Protein AF-A0A2V8T7U6-F1 (afdb_monomer_lite)

Radius of gyration: 13.38 Å; chains: 1; bounding box: 28×18×40 Å

Secondary structure (DSSP, 8-state):
-------GGGSEEEEEEESSSSSHHHHHHHHHHHHTTT-EEEEEEESS----

Foldseek 3Di:
DDDPDDDPVQAAEEEAEDAALPPDQVVVQVCCCVVVPPNHDYYYDHPHHDDD

Structure (mmCIF, N/CA/C/O backbone):
data_AF-A0A2V8T7U6-F1
#
_entry.id   AF-A0A2V8T7U6-F1
#
loop_
_atom_site.group_PDB
_atom_site.id
_atom_site.type_symbol
_atom_site.label_atom_id
_atom_site.label_alt_id
_atom_site.label_comp_id
_atom_site.label_asym_id
_atom_site.label_entity_id
_atom_site.label_seq_id
_atom_site.pdbx_PDB_ins_code
_atom_site.Cartn_x
_atom_site.Cartn_y
_atom_site.Cartn_z
_atom_site.occupancy
_atom_site.B_iso_or_equiv
_atom_site.auth_seq_id
_atom_site.auth_comp_id
_atom_site.auth_asym_id
_atom_site.auth_atom_id
_atom_site.pdbx_PDB_model_num
ATOM 1 N N . MET A 1 1 ? -4.578 8.596 29.559 1.00 43.84 1 MET A N 1
ATOM 2 C CA . MET A 1 1 ? -5.005 8.454 28.152 1.00 43.84 1 MET A CA 1
ATOM 3 C C . MET A 1 1 ? -4.614 7.057 27.701 1.00 43.84 1 MET A C 1
ATOM 5 O O . MET A 1 1 ? -3.463 6.839 27.357 1.00 43.84 1 MET A O 1
ATOM 9 N N . LYS A 1 2 ? -5.511 6.082 27.871 1.00 36.66 2 LYS A N 1
ATOM 10 C CA . LYS A 1 2 ? -5.299 4.697 27.438 1.00 36.66 2 LYS A CA 1
ATOM 11 C C . LYS A 1 2 ? -6.122 4.524 26.164 1.00 36.66 2 LYS A C 1
ATOM 13 O O . LYS A 1 2 ? -7.332 4.703 26.227 1.00 36.66 2 LYS A O 1
ATOM 18 N N . GLU A 1 3 ? -5.479 4.262 25.030 1.00 47.94 3 GLU A N 1
ATOM 19 C CA . GLU A 1 3 ? -6.198 3.776 23.851 1.00 47.94 3 GLU A CA 1
ATOM 20 C C . GLU A 1 3 ? -6.570 2.318 24.131 1.00 47.94 3 GLU A C 1
ATOM 22 O O . GLU A 1 3 ? -5.710 1.442 24.236 1.00 47.94 3 GLU A O 1
ATOM 27 N N . GLU A 1 4 ? -7.860 2.104 24.369 1.00 46.06 4 GLU A N 1
ATOM 28 C CA . GLU A 1 4 ? -8.473 0.795 24.537 1.00 46.06 4 GLU A CA 1
ATOM 29 C C . GLU A 1 4 ? -8.279 -0.059 23.280 1.00 46.06 4 GLU A C 1
ATOM 31 O O . GLU A 1 4 ? -8.324 0.427 22.146 1.00 46.06 4 GLU A O 1
ATOM 36 N N . GLY A 1 5 ? -8.047 -1.352 23.502 1.00 50.22 5 GLY A N 1
ATOM 37 C CA . GLY A 1 5 ? -7.796 -2.340 22.463 1.00 50.22 5 GLY A CA 1
ATOM 38 C C . GLY A 1 5 ? -8.880 -2.351 21.387 1.00 50.22 5 GLY A C 1
ATOM 39 O O . GLY A 1 5 ? -9.989 -2.826 21.607 1.00 50.22 5 GLY A O 1
ATOM 40 N N . LYS A 1 6 ? -8.530 -1.891 20.185 1.00 55.12 6 LYS A N 1
ATOM 41 C CA . LYS A 1 6 ? -9.294 -2.186 18.971 1.00 55.12 6 LYS A CA 1
ATOM 42 C C . LYS A 1 6 ? -8.898 -3.571 18.479 1.00 55.12 6 LYS A C 1
ATOM 44 O O . LYS A 1 6 ? -7.736 -3.792 18.134 1.00 55.12 6 LYS A O 1
ATOM 49 N N . ASN A 1 7 ? -9.861 -4.488 18.449 1.00 56.09 7 ASN A N 1
ATOM 50 C CA . ASN A 1 7 ? -9.701 -5.803 17.839 1.00 56.09 7 ASN A CA 1
ATOM 51 C C . ASN A 1 7 ? -9.134 -5.647 16.421 1.00 56.09 7 ASN A C 1
ATOM 53 O O . ASN A 1 7 ? -9.639 -4.868 15.613 1.00 56.09 7 ASN A O 1
ATOM 57 N N . VAL A 1 8 ? -8.092 -6.418 16.103 1.00 57.72 8 VAL A N 1
ATOM 58 C CA . VAL A 1 8 ? -7.461 -6.441 14.769 1.00 57.72 8 VAL A CA 1
ATOM 59 C C . VAL A 1 8 ? -8.485 -6.779 13.665 1.00 57.72 8 VAL A C 1
ATOM 61 O O . VAL A 1 8 ? -8.285 -6.409 12.514 1.00 57.72 8 VAL A O 1
ATOM 64 N N . GLY A 1 9 ? -9.630 -7.380 14.020 1.00 58.97 9 GLY A N 1
ATOM 65 C CA . GLY A 1 9 ? -10.735 -7.706 13.113 1.00 58.97 9 GLY A CA 1
ATOM 66 C C . GLY A 1 9 ? -11.560 -6.532 12.561 1.00 58.97 9 GLY A C 1
ATOM 67 O O . GLY A 1 9 ? -12.254 -6.734 11.570 1.00 58.97 9 GLY A O 1
ATOM 68 N N . ASP A 1 10 ? -11.481 -5.322 13.131 1.00 76.94 10 ASP A N 1
ATOM 69 C CA . ASP A 1 10 ? -12.315 -4.182 12.690 1.00 76.94 10 ASP A CA 1
ATOM 70 C C . ASP A 1 10 ? -11.638 -3.276 11.649 1.00 76.94 10 ASP A C 1
ATOM 72 O O . ASP A 1 10 ? -12.281 -2.419 11.030 1.00 76.94 10 ASP A O 1
ATOM 76 N N . LYS A 1 11 ? -10.324 -3.428 11.437 1.00 85.19 11 LYS A N 1
ATOM 77 C CA . LYS A 1 11 ? -9.592 -2.590 10.480 1.00 85.19 11 LYS A CA 1
ATOM 78 C C . LYS A 1 11 ? -9.835 -3.085 9.062 1.00 85.19 11 LYS A C 1
ATOM 80 O O . LYS A 1 11 ? -9.638 -4.255 8.740 1.00 85.19 11 LYS A O 1
ATOM 85 N N . LYS A 1 12 ? -10.222 -2.170 8.172 1.00 93.06 12 LYS A N 1
ATOM 86 C CA . LYS A 1 12 ? -10.382 -2.502 6.752 1.00 93.06 12 LYS A CA 1
ATOM 87 C C . LYS A 1 12 ? -9.015 -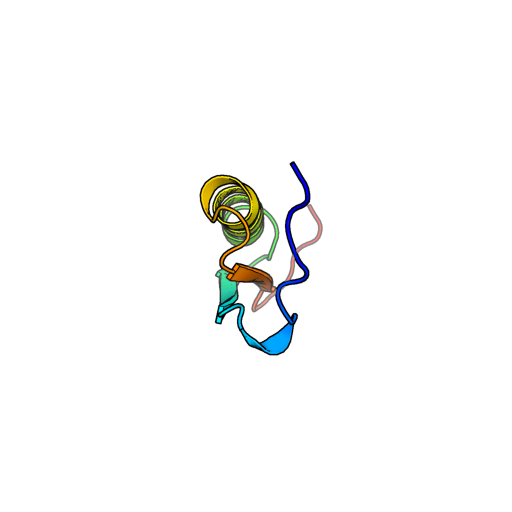2.831 6.157 1.00 93.06 12 LYS A C 1
ATOM 89 O O . LYS A 1 12 ? -8.085 -2.029 6.259 1.00 93.06 12 LYS A O 1
ATOM 94 N N . ARG A 1 13 ? -8.920 -3.996 5.518 1.00 96.00 13 ARG A N 1
ATOM 95 C CA . ARG A 1 13 ? -7.713 -4.440 4.816 1.00 96.00 13 ARG A CA 1
ATOM 96 C C . ARG A 1 13 ? -7.635 -3.806 3.433 1.00 96.00 13 ARG A C 1
ATOM 98 O O . ARG A 1 13 ? -8.618 -3.819 2.694 1.00 96.00 13 ARG A O 1
ATOM 105 N N . VAL A 1 14 ? -6.471 -3.262 3.091 1.00 97.38 14 VAL A N 1
ATOM 106 C CA . VAL A 1 14 ? -6.208 -2.583 1.816 1.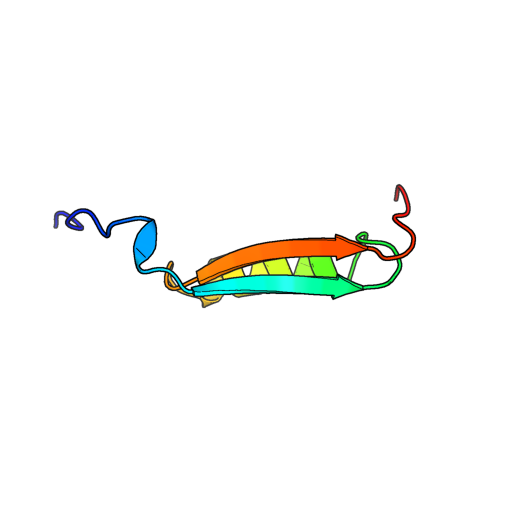00 97.38 14 VAL A CA 1
ATOM 107 C C . VAL A 1 14 ? -4.946 -3.163 1.189 1.00 97.38 14 VAL A C 1
ATOM 109 O O . VAL A 1 14 ? -3.900 -3.183 1.829 1.00 97.38 14 VAL A O 1
ATOM 112 N N . LEU A 1 15 ? -5.033 -3.596 -0.071 1.00 98.06 15 LEU A N 1
ATOM 113 C CA . LEU A 1 15 ? -3.887 -4.029 -0.871 1.00 98.06 15 LEU A CA 1
ATOM 114 C C . LEU A 1 15 ? -3.651 -3.041 -2.013 1.00 98.06 15 LEU A C 1
ATOM 116 O O . LEU A 1 15 ? -4.538 -2.819 -2.8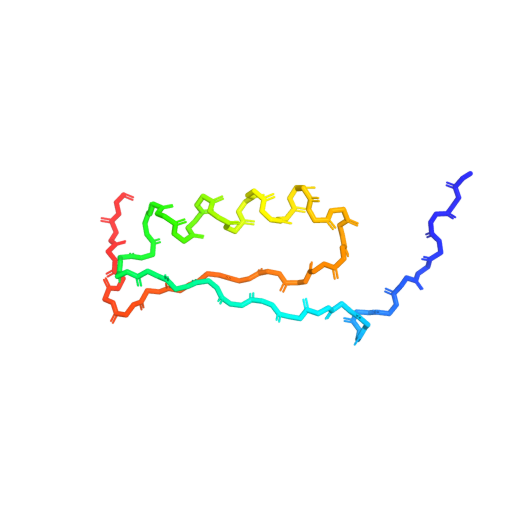37 1.00 98.06 15 LEU A O 1
ATOM 120 N N . ILE A 1 16 ? -2.447 -2.477 -2.079 1.00 98.31 16 ILE A N 1
ATOM 121 C CA . ILE A 1 16 ? -2.048 -1.523 -3.113 1.00 98.31 16 ILE A CA 1
ATOM 122 C C . ILE A 1 16 ? -1.114 -2.208 -4.108 1.00 98.31 16 ILE A C 1
ATOM 124 O O . ILE A 1 16 ? -0.062 -2.732 -3.743 1.00 98.31 16 ILE A O 1
ATOM 128 N N . LEU A 1 17 ? -1.485 -2.177 -5.387 1.00 97.81 17 LEU A N 1
ATOM 129 C CA . LEU A 1 17 ? -0.749 -2.856 -6.449 1.00 97.81 17 LEU A CA 1
ATOM 130 C C . LEU A 1 17 ? -0.000 -1.868 -7.340 1.00 97.81 17 LEU A C 1
ATOM 132 O O . LEU A 1 17 ? -0.543 -0.855 -7.779 1.00 97.81 17 LEU A O 1
ATOM 136 N N . CYS A 1 18 ? 1.241 -2.208 -7.674 1.00 96.81 18 CYS A N 1
ATOM 137 C CA . CYS A 1 18 ? 1.912 -1.651 -8.844 1.00 96.81 18 CYS A CA 1
ATOM 138 C C . CYS A 1 18 ? 2.635 -2.761 -9.622 1.00 96.81 18 CYS A C 1
ATOM 140 O O . CYS A 1 18 ? 2.443 -3.943 -9.357 1.00 96.81 18 CYS A O 1
ATOM 142 N N . THR A 1 19 ? 3.452 -2.413 -10.618 1.00 97.19 19 THR A N 1
ATOM 143 C CA . THR A 1 19 ? 4.209 -3.429 -11.364 1.00 97.19 19 THR A CA 1
ATOM 144 C C . THR A 1 19 ? 5.377 -3.979 -10.542 1.00 97.19 19 THR A C 1
ATOM 146 O O . THR A 1 19 ? 5.427 -5.182 -10.318 1.00 97.19 19 THR A O 1
ATOM 149 N N . GLY A 1 20 ? 6.279 -3.112 -10.067 1.00 96.69 20 GLY A N 1
ATOM 150 C CA . GLY A 1 20 ? 7.565 -3.510 -9.471 1.00 96.69 20 GLY A CA 1
ATOM 151 C C . GLY A 1 20 ? 7.589 -3.687 -7.951 1.00 96.69 20 GLY A C 1
ATOM 152 O O . GLY A 1 20 ? 8.593 -4.125 -7.414 1.00 96.69 20 GLY A O 1
ATOM 153 N N . ASN A 1 21 ? 6.522 -3.329 -7.239 1.00 96.81 21 ASN A N 1
ATOM 154 C CA . ASN A 1 21 ? 6.528 -3.179 -5.777 1.00 96.81 21 ASN A CA 1
ATOM 155 C C . ASN A 1 21 ? 7.710 -2.372 -5.193 1.00 96.81 21 ASN A C 1
ATOM 157 O O . ASN A 1 21 ? 8.186 -2.671 -4.107 1.00 96.81 21 ASN A O 1
ATOM 161 N N . SER A 1 22 ? 8.199 -1.370 -5.925 1.00 95.94 22 SER A N 1
ATOM 162 C CA . SER A 1 22 ? 9.477 -0.702 -5.635 1.00 95.94 22 SER A CA 1
ATOM 163 C C . SER A 1 22 ? 9.374 0.799 -5.369 1.00 95.94 22 SER A C 1
ATOM 165 O O . SER A 1 22 ? 10.267 1.380 -4.771 1.00 95.94 22 SER A O 1
ATOM 167 N N . ALA A 1 23 ? 8.291 1.446 -5.810 1.00 95.81 23 ALA A N 1
ATOM 168 C CA . ALA A 1 23 ? 8.113 2.890 -5.643 1.00 95.81 23 ALA A CA 1
ATOM 169 C C . ALA A 1 23 ? 6.663 3.247 -5.303 1.00 95.81 23 ALA A C 1
ATOM 171 O O . ALA A 1 23 ? 6.334 3.515 -4.156 1.00 95.81 23 ALA A O 1
ATOM 172 N N . ARG A 1 24 ? 5.762 3.216 -6.293 1.00 97.56 24 ARG A N 1
ATOM 173 C CA . ARG A 1 24 ? 4.379 3.715 -6.145 1.00 97.56 24 ARG A CA 1
ATOM 174 C C . ARG A 1 24 ? 3.581 2.995 -5.056 1.00 97.56 24 ARG A C 1
ATOM 176 O O . ARG A 1 24 ? 2.982 3.658 -4.219 1.00 97.56 24 ARG A O 1
ATOM 183 N N . SER A 1 25 ? 3.574 1.662 -5.061 1.00 97.88 25 SER A N 1
ATOM 184 C CA . SER A 1 25 ? 2.836 0.886 -4.055 1.00 97.88 25 SER A CA 1
ATOM 185 C C . SER A 1 25 ? 3.456 1.002 -2.658 1.00 97.88 25 SER A C 1
ATOM 187 O O . SER A 1 25 ? 2.707 1.083 -1.694 1.00 97.88 25 SER A O 1
ATOM 189 N N . GLN A 1 26 ? 4.788 1.100 -2.559 1.00 97.56 26 GLN A N 1
ATOM 190 C CA . GLN A 1 26 ? 5.514 1.309 -1.298 1.00 97.56 26 GLN A CA 1
ATOM 191 C C . GLN A 1 26 ? 5.224 2.693 -0.694 1.00 97.56 26 GLN A C 1
ATOM 193 O O . GLN A 1 26 ? 4.848 2.798 0.472 1.00 97.56 26 GLN A O 1
ATOM 198 N N . MET A 1 27 ? 5.307 3.760 -1.501 1.00 98.19 27 MET A N 1
ATOM 199 C CA . MET A 1 27 ? 4.958 5.119 -1.064 1.00 98.19 27 MET A CA 1
ATOM 200 C C . MET A 1 27 ? 3.502 5.202 -0.606 1.00 98.19 27 MET A C 1
ATOM 202 O O . MET A 1 27 ? 3.214 5.761 0.449 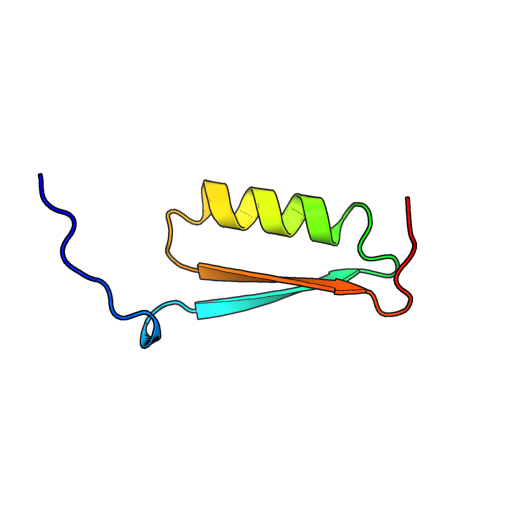1.00 98.19 27 MET A O 1
ATOM 206 N N . ALA A 1 28 ? 2.577 4.635 -1.383 1.00 98.38 28 ALA A N 1
ATOM 207 C CA . ALA A 1 28 ? 1.162 4.654 -1.042 1.00 98.38 28 ALA A CA 1
ATOM 208 C C . ALA A 1 28 ? 0.858 3.851 0.235 1.00 98.38 28 ALA A C 1
ATOM 210 O O . ALA A 1 28 ? 0.024 4.280 1.030 1.00 98.38 28 ALA A O 1
ATOM 211 N N . GLU A 1 29 ? 1.551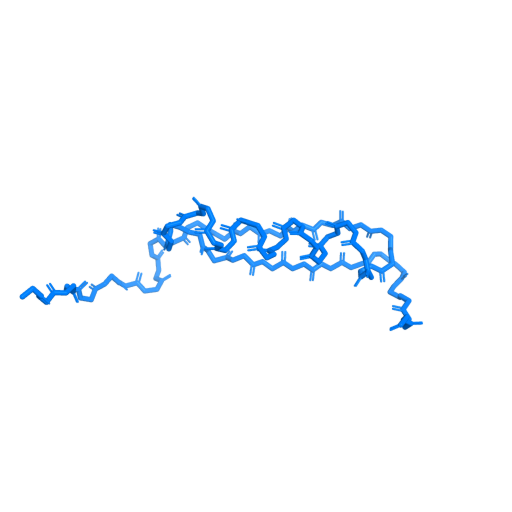 2.730 0.465 1.00 98.25 29 GLU A N 1
ATOM 212 C CA . GLU A 1 29 ? 1.444 1.974 1.714 1.00 98.25 29 GLU A CA 1
ATOM 213 C C . GLU A 1 29 ? 1.889 2.814 2.916 1.00 98.25 29 GLU A C 1
ATOM 215 O O . GLU A 1 29 ? 1.132 2.937 3.879 1.00 98.25 29 GLU A O 1
ATOM 220 N N . GLY A 1 30 ? 3.074 3.429 2.850 1.00 97.62 30 GLY A N 1
ATOM 221 C CA . GLY A 1 30 ? 3.590 4.277 3.928 1.00 97.62 30 GLY A CA 1
ATOM 222 C C . GLY A 1 30 ? 2.676 5.468 4.221 1.00 97.62 30 GLY A C 1
ATOM 223 O O . GLY A 1 30 ? 2.299 5.695 5.370 1.00 97.62 30 GLY A O 1
ATOM 224 N N . LEU A 1 31 ? 2.237 6.174 3.173 1.00 98.38 31 LEU A N 1
ATOM 225 C CA . LEU A 1 31 ? 1.322 7.309 3.301 1.00 98.38 31 LEU A CA 1
ATOM 226 C C . LEU A 1 31 ? -0.019 6.900 3.913 1.00 98.38 31 LEU A C 1
ATOM 228 O O . LEU A 1 31 ? -0.525 7.599 4.786 1.00 98.38 31 LEU A O 1
ATOM 232 N N . LEU A 1 32 ? -0.608 5.778 3.491 1.00 97.31 32 LEU A N 1
ATOM 233 C CA . LEU A 1 32 ? -1.895 5.340 4.030 1.00 97.31 32 LEU A CA 1
ATOM 234 C C . LEU A 1 32 ? -1.772 4.790 5.455 1.00 97.31 32 LEU A C 1
ATOM 236 O O . LEU A 1 32 ? -2.712 4.939 6.233 1.00 97.31 32 LEU A O 1
ATOM 240 N N . ARG A 1 33 ? -0.637 4.185 5.827 1.00 96.00 33 ARG A N 1
ATOM 241 C CA . ARG A 1 33 ? -0.370 3.792 7.220 1.00 96.00 33 ARG A CA 1
ATOM 242 C C . ARG A 1 33 ? -0.321 5.018 8.136 1.00 96.00 33 ARG A C 1
ATOM 244 O O . ARG A 1 33 ? -0.973 4.996 9.178 1.00 96.00 33 ARG A O 1
ATOM 251 N N . GLU A 1 34 ? 0.370 6.076 7.714 1.00 96.81 34 GLU A N 1
ATOM 252 C CA . GLU A 1 34 ? 0.521 7.320 8.480 1.00 96.81 34 GLU A CA 1
ATOM 253 C C . GLU A 1 34 ? -0.786 8.132 8.519 1.00 96.81 34 GLU A C 1
ATOM 255 O O . GLU A 1 34 ? -1.401 8.328 9.567 1.00 96.81 34 GLU A O 1
ATOM 260 N N . LEU A 1 35 ? -1.293 8.532 7.351 1.00 97.25 35 LEU A N 1
ATOM 261 C CA . LEU A 1 35 ? -2.485 9.382 7.225 1.00 97.25 35 LEU A CA 1
ATOM 262 C C . LEU A 1 35 ? -3.787 8.632 7.559 1.00 97.25 35 LEU A C 1
ATOM 264 O O . LEU A 1 35 ? -4.835 9.228 7.830 1.00 97.25 35 LEU A O 1
ATOM 268 N N . GLY A 1 36 ? -3.753 7.300 7.534 1.00 92.56 36 GLY A N 1
ATOM 269 C CA . GLY A 1 36 ? -4.886 6.440 7.849 1.00 92.56 36 GLY A CA 1
ATOM 270 C C . GLY A 1 36 ? -5.277 6.449 9.322 1.00 92.56 36 GLY A C 1
ATOM 271 O O . GLY A 1 36 ? -6.372 5.976 9.632 1.00 92.56 36 GLY A O 1
ATOM 272 N N . GLY A 1 37 ? -4.449 6.985 10.227 1.00 90.00 37 GLY A N 1
ATOM 273 C CA . GLY A 1 37 ? -4.774 7.096 11.655 1.00 90.00 37 GLY A CA 1
ATOM 274 C C . GLY A 1 37 ? -5.145 5.749 12.284 1.00 90.00 37 GLY A C 1
ATOM 275 O O . GLY A 1 37 ? -6.116 5.648 13.031 1.00 90.00 37 GLY A O 1
ATOM 276 N N . GLY A 1 38 ? -4.463 4.675 11.871 1.00 89.38 38 GLY A N 1
ATOM 277 C CA . GLY A 1 38 ? -4.703 3.319 12.367 1.00 89.38 38 GLY A CA 1
ATOM 278 C C . GLY A 1 38 ? -6.038 2.681 11.958 1.00 89.38 38 GLY A C 1
ATOM 279 O O . GLY A 1 38 ? -6.356 1.611 12.475 1.00 89.38 38 GLY A O 1
ATOM 280 N N . ARG A 1 39 ? -6.812 3.287 11.044 1.00 91.56 39 ARG A N 1
ATOM 281 C CA . ARG A 1 39 ? -8.108 2.762 10.553 1.00 91.56 39 ARG A CA 1
ATOM 282 C C . ARG A 1 39 ? -7.974 1.583 9.584 1.00 91.56 39 ARG A C 1
ATOM 284 O O . ARG A 1 39 ? -8.935 0.838 9.395 1.00 91.56 39 ARG A O 1
ATOM 291 N N . PHE A 1 40 ? -6.805 1.435 8.966 1.00 94.75 40 PHE A N 1
ATOM 292 C CA . PHE A 1 40 ? -6.549 0.455 7.916 1.00 94.75 40 PHE A CA 1
ATOM 293 C C . PHE A 1 40 ? -5.410 -0.482 8.293 1.00 94.75 40 PHE A C 1
ATOM 295 O O . PHE A 1 40 ? -4.447 -0.081 8.948 1.00 94.75 40 PHE A O 1
ATOM 302 N N . GLU A 1 41 ? -5.518 -1.719 7.826 1.00 95.88 41 GLU A N 1
ATOM 303 C CA . GLU A 1 41 ? -4.394 -2.640 7.717 1.00 95.88 41 GLU A CA 1
ATOM 304 C C . GLU A 1 41 ? -3.960 -2.646 6.247 1.00 95.88 41 GLU A C 1
ATOM 306 O O . GLU A 1 41 ? -4.718 -3.052 5.363 1.00 95.88 41 GLU A O 1
ATOM 311 N N . VAL A 1 42 ? -2.785 -2.084 5.969 1.00 97.31 42 VAL A N 1
ATOM 312 C CA . VAL A 1 42 ? -2.348 -1.758 4.606 1.00 97.31 42 VAL A CA 1
ATOM 313 C C . VAL A 1 42 ? -1.239 -2.706 4.175 1.00 97.31 42 VAL A C 1
ATOM 315 O O . VAL A 1 42 ? -0.329 -2.979 4.949 1.00 97.31 42 VAL A O 1
ATOM 318 N N . PHE A 1 43 ? -1.302 -3.163 2.931 1.00 97.75 43 PHE A N 1
ATOM 319 C CA . PHE A 1 43 ? -0.318 -4.025 2.290 1.00 97.75 43 PHE A CA 1
ATOM 320 C C . PHE A 1 43 ? 0.015 -3.486 0.895 1.00 97.75 43 PHE A C 1
ATOM 322 O O . PHE A 1 43 ? -0.825 -2.845 0.255 1.00 97.75 43 PHE A O 1
ATOM 329 N N . SER A 1 44 ? 1.197 -3.814 0.376 1.00 98.12 44 SER A N 1
ATOM 330 C CA . SER A 1 44 ? 1.574 -3.561 -1.017 1.00 98.12 44 SER A CA 1
ATOM 331 C C . SER A 1 44 ? 2.088 -4.814 -1.725 1.00 98.12 44 SER A C 1
ATOM 333 O O . SER A 1 44 ? 2.668 -5.708 -1.108 1.00 98.12 44 SER A O 1
ATOM 335 N N . ALA A 1 45 ? 1.872 -4.887 -3.041 1.00 97.81 45 ALA A N 1
ATOM 336 C CA . ALA A 1 45 ? 2.413 -5.955 -3.877 1.00 97.81 45 ALA A CA 1
ATOM 337 C C . ALA A 1 45 ? 2.705 -5.498 -5.317 1.00 97.81 45 ALA A C 1
ATOM 339 O O . ALA A 1 45 ? 2.319 -4.410 -5.762 1.00 97.81 45 ALA A O 1
ATOM 340 N N . GLY A 1 46 ? 3.422 -6.357 -6.045 1.00 97.00 46 GLY A N 1
ATOM 341 C CA . GLY A 1 46 ? 3.841 -6.147 -7.426 1.00 97.00 46 GLY A CA 1
ATOM 342 C C . GLY A 1 46 ? 3.428 -7.308 -8.316 1.00 97.00 46 GLY A C 1
ATOM 343 O O . GLY A 1 46 ? 3.592 -8.458 -7.922 1.00 97.00 46 GLY A O 1
ATOM 344 N N . THR A 1 47 ? 2.944 -7.037 -9.528 1.00 96.50 47 THR A N 1
ATOM 345 C CA . THR A 1 47 ? 2.685 -8.107 -10.514 1.00 96.50 47 THR A CA 1
ATOM 346 C C . THR A 1 47 ? 3.975 -8.707 -11.079 1.00 96.50 47 THR A C 1
ATOM 348 O O . THR A 1 47 ? 3.982 -9.843 -11.536 1.00 96.50 47 THR A O 1
ATOM 351 N N . ARG A 1 48 ? 5.062 -7.924 -11.098 1.00 96.31 48 ARG A N 1
ATOM 352 C CA . ARG A 1 48 ? 6.426 -8.331 -11.462 1.00 96.31 48 ARG A CA 1
ATOM 353 C C . ARG A 1 48 ? 7.407 -7.615 -10.527 1.00 96.31 48 ARG A C 1
ATOM 355 O O . ARG A 1 48 ? 7.963 -6.591 -10.928 1.00 96.31 48 ARG A O 1
ATOM 362 N N . PRO A 1 49 ? 7.551 -8.082 -9.274 1.00 90.81 49 PRO A N 1
ATOM 363 C CA . PRO A 1 49 ? 8.383 -7.421 -8.277 1.00 90.81 49 PRO A CA 1
ATOM 364 C C . PRO A 1 49 ? 9.814 -7.207 -8.782 1.00 90.81 49 PRO A C 1
ATOM 366 O O . PRO A 1 49 ? 10.415 -8.104 -9.367 1.00 90.81 49 PRO A O 1
ATOM 369 N N . SER A 1 50 ? 10.340 -6.008 -8.565 1.00 90.25 50 SER A N 1
ATOM 370 C CA . SER A 1 50 ? 11.709 -5.612 -8.888 1.00 90.25 50 SER A CA 1
ATOM 371 C C . SER A 1 50 ? 12.473 -5.373 -7.595 1.00 90.25 50 SER A C 1
ATOM 373 O O . SER A 1 50 ? 11.902 -4.817 -6.659 1.00 90.25 50 SER A O 1
ATOM 375 N N . GLN A 1 51 ? 13.756 -5.719 -7.564 1.00 79.75 51 GLN A N 1
ATOM 376 C CA . GLN A 1 51 ? 14.644 -5.302 -6.483 1.00 79.75 51 GLN A CA 1
ATOM 377 C C . GLN A 1 51 ? 15.330 -4.010 -6.914 1.00 79.75 51 GLN A C 1
ATOM 379 O O . GLN A 1 51 ? 15.989 -3.986 -7.954 1.00 79.75 51 GLN A O 1
ATOM 384 N N . VAL A 1 52 ? 15.074 -2.939 -6.170 1.00 72.88 52 VAL A N 1
ATOM 385 C CA . VAL A 1 52 ? 15.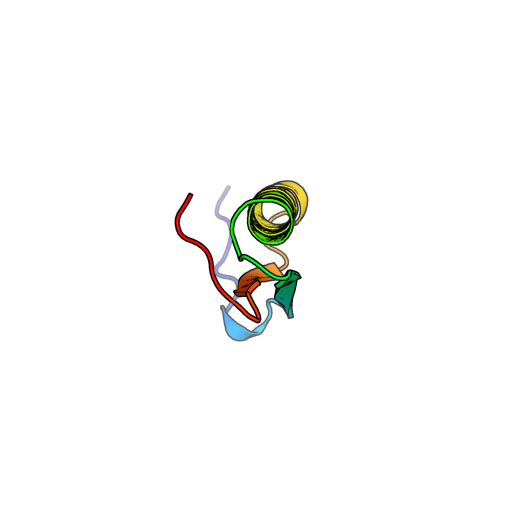686 -1.618 -6.353 1.00 72.88 52 VAL A CA 1
ATOM 386 C C . VAL A 1 52 ? 16.409 -1.215 -5.085 1.00 72.88 52 VAL A C 1
ATOM 388 O O . VAL A 1 52 ? 15.978 -1.688 -4.007 1.00 72.88 52 VAL A O 1
#

pLDDT: mean 86.82, std 17.75, range [36.66, 98.38]

Sequence (52 aa):
MKEEGKNVGDKKRVLILCTGNSARSQMAEGLLRELGGGRFEVFSAGTRPSQV